Protein AF-A0A843EJP7-F1 (afdb_monomer)

Solvent-accessible surface area (backbone atoms only — not comparable to full-atom values): 4132 Å² total; per-re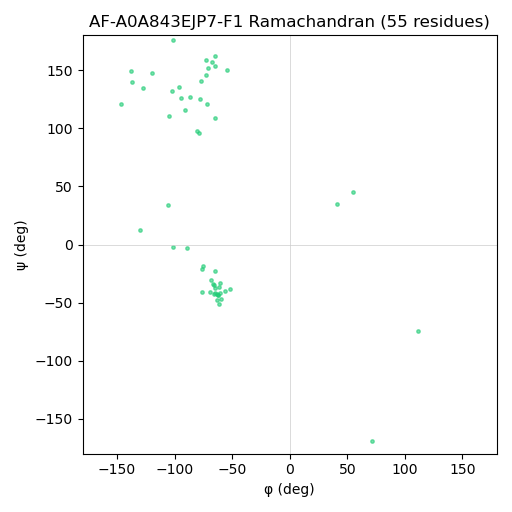sidue (Å²): 138,84,86,82,81,91,65,94,85,62,90,73,81,83,69,83,68,59,81,90,71,47,52,71,68,60,40,69,77,73,59,83,82,92,70,88,77,67,87,87,66,52,72,67,56,54,51,51,51,52,28,60,77,69,73,52,135

Sequence (57 aa):
MQVLVKDPDTIKDRWGKRPSDRSVGELLQAGVLALDKQSGPTSHQVTAWVREALHVS

Foldseek 3Di:
DDDDDPDPPDDPPPDDDDPVGDDPVRCVVPHDDDDPDDPDDDPVVVVVVVCVVVVHD

Structure (mmCIF, N/CA/C/O backbone):
data_AF-A0A843EJP7-F1
#
_entry.id   AF-A0A843EJP7-F1
#
loop_
_atom_site.group_PDB
_atom_site.id
_atom_site.type_symbol
_atom_site.label_atom_id
_atom_site.label_alt_id
_atom_site.label_comp_id
_atom_site.label_asym_id
_atom_site.label_entity_id
_atom_site.label_seq_id
_atom_site.pdbx_PDB_ins_code
_atom_site.Cartn_x
_atom_site.Cartn_y
_atom_site.Cartn_z
_atom_site.occupancy
_atom_site.B_iso_or_equiv
_atom_site.auth_seq_id
_atom_site.auth_comp_id
_atom_site.auth_asym_id
_atom_site.auth_atom_id
_atom_site.pdbx_PDB_model_num
ATOM 1 N N . MET A 1 1 ? -9.549 12.065 -22.557 1.00 68.75 1 MET A N 1
ATOM 2 C CA . MET A 1 1 ? -8.146 12.496 -22.376 1.00 68.75 1 MET A CA 1
ATOM 3 C C . MET A 1 1 ? -7.351 11.957 -23.551 1.00 68.75 1 MET A C 1
ATOM 5 O O . MET A 1 1 ? -7.427 10.760 -23.791 1.00 68.75 1 MET A O 1
ATOM 9 N N . GLN A 1 2 ? -6.692 12.819 -24.325 1.00 88.56 2 GLN A N 1
ATOM 10 C CA . GLN A 1 2 ? -5.873 12.400 -25.465 1.00 88.56 2 GLN A CA 1
ATOM 11 C C . GLN A 1 2 ? -4.403 12.450 -25.055 1.00 88.56 2 GLN A C 1
ATOM 13 O O . GLN A 1 2 ? -3.963 13.436 -24.467 1.00 88.56 2 GLN A O 1
ATOM 18 N N . VAL A 1 3 ? -3.661 11.382 -25.338 1.00 89.44 3 VAL A N 1
ATOM 19 C CA . VAL A 1 3 ? -2.213 11.348 -25.118 1.00 89.44 3 VAL A CA 1
ATOM 20 C C . VAL A 1 3 ? -1.531 11.929 -26.353 1.00 89.44 3 VAL A C 1
ATOM 22 O O . VAL A 1 3 ? -1.799 11.488 -27.469 1.00 89.44 3 VAL A O 1
ATOM 25 N N . LEU A 1 4 ? -0.657 12.914 -26.151 1.00 93.38 4 LEU A N 1
ATOM 26 C CA . LEU A 1 4 ? 0.217 13.448 -27.193 1.00 93.38 4 LEU A CA 1
ATOM 27 C C . LEU A 1 4 ? 1.564 12.725 -27.126 1.00 93.38 4 LEU A C 1
ATOM 29 O O . LEU A 1 4 ? 2.202 12.690 -26.074 1.00 93.38 4 LEU A O 1
ATOM 33 N N . VAL A 1 5 ? 1.997 12.153 -28.248 1.00 91.62 5 VAL A N 1
ATOM 34 C CA . VAL A 1 5 ? 3.294 11.476 -28.357 1.00 91.62 5 VAL A CA 1
ATOM 35 C C . VAL A 1 5 ? 4.335 12.495 -28.808 1.00 91.62 5 VAL A C 1
ATOM 37 O O . VAL A 1 5 ? 4.235 13.040 -29.903 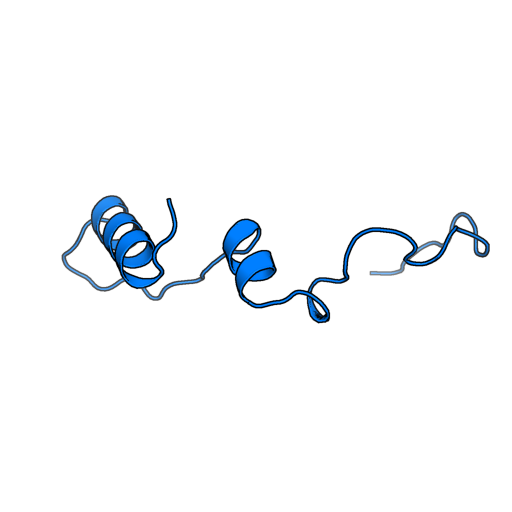1.00 91.62 5 VAL A O 1
ATOM 40 N N . LYS A 1 6 ? 5.324 12.766 -27.948 1.00 91.31 6 LYS A N 1
ATOM 41 C CA . LYS A 1 6 ? 6.445 13.667 -28.263 1.00 91.31 6 LYS A CA 1
ATOM 42 C C . LYS A 1 6 ? 7.475 13.001 -29.180 1.00 91.31 6 LYS A C 1
ATOM 44 O O . LYS A 1 6 ? 7.997 13.658 -30.071 1.00 91.31 6 LYS A O 1
ATOM 49 N N . ASP A 1 7 ? 7.765 11.729 -28.927 1.00 92.12 7 ASP A N 1
ATOM 50 C CA . ASP A 1 7 ? 8.743 10.920 -29.653 1.00 92.12 7 ASP A CA 1
ATOM 51 C C . ASP A 1 7 ? 8.235 9.465 -29.699 1.00 92.12 7 ASP A C 1
ATOM 53 O O . ASP A 1 7 ? 7.955 8.896 -28.637 1.00 92.12 7 ASP A O 1
ATOM 57 N N . PRO A 1 8 ? 8.029 8.872 -30.886 1.00 89.62 8 PRO A N 1
ATOM 58 C CA . PRO A 1 8 ? 7.583 7.487 -31.010 1.00 89.62 8 PRO A CA 1
ATOM 59 C C . PRO A 1 8 ? 8.685 6.448 -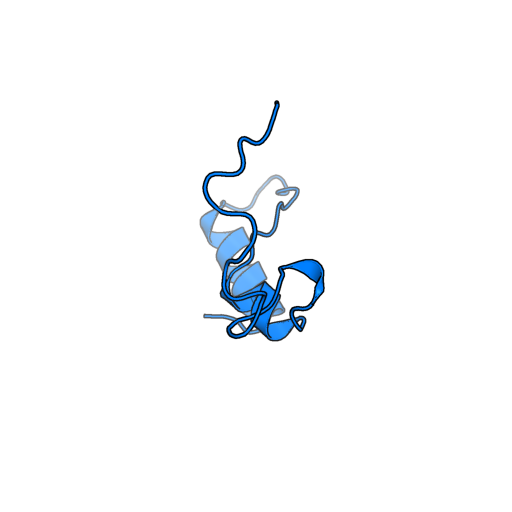30.720 1.00 89.62 8 PRO A C 1
ATOM 61 O O . PRO A 1 8 ? 8.350 5.306 -30.395 1.00 89.62 8 PRO A O 1
ATOM 64 N N . ASP A 1 9 ? 9.967 6.827 -30.767 1.00 90.38 9 ASP A N 1
ATOM 65 C CA . ASP A 1 9 ? 11.116 5.906 -30.750 1.00 90.38 9 ASP A CA 1
ATOM 66 C C . ASP A 1 9 ? 11.865 5.894 -29.407 1.00 90.38 9 ASP A C 1
ATOM 68 O O . ASP A 1 9 ? 13.079 5.704 -29.316 1.00 90.38 9 ASP A O 1
ATOM 72 N N . THR A 1 10 ? 11.121 6.063 -28.315 1.00 87.31 10 THR A N 1
ATOM 73 C CA . THR A 1 10 ? 11.687 6.015 -26.960 1.00 87.31 10 THR A CA 1
ATOM 74 C C . THR A 1 10 ? 12.174 4.613 -26.572 1.00 87.31 10 THR A C 1
ATOM 76 O O . THR A 1 10 ? 11.712 3.593 -27.093 1.00 87.31 10 THR A O 1
ATOM 79 N N . ILE A 1 11 ? 13.098 4.544 -25.605 1.00 83.44 11 ILE A N 1
ATOM 80 C CA . ILE A 1 11 ? 13.550 3.269 -25.030 1.00 83.44 11 ILE A CA 1
ATOM 81 C C . ILE A 1 11 ? 12.372 2.615 -24.303 1.00 83.44 11 ILE A C 1
ATOM 83 O O . ILE A 1 11 ? 11.958 3.063 -23.233 1.00 83.44 11 ILE A O 1
ATOM 87 N N . LYS A 1 12 ? 11.853 1.531 -24.877 1.00 81.81 12 LYS A N 1
ATOM 88 C CA . LYS A 1 12 ? 10.704 0.801 -24.335 1.00 81.81 12 LYS A CA 1
ATOM 89 C C . LYS A 1 12 ? 11.129 -0.083 -23.168 1.00 81.81 12 LYS A C 1
ATOM 91 O O . LYS A 1 12 ? 12.033 -0.898 -23.328 1.00 81.81 12 LYS A O 1
ATOM 9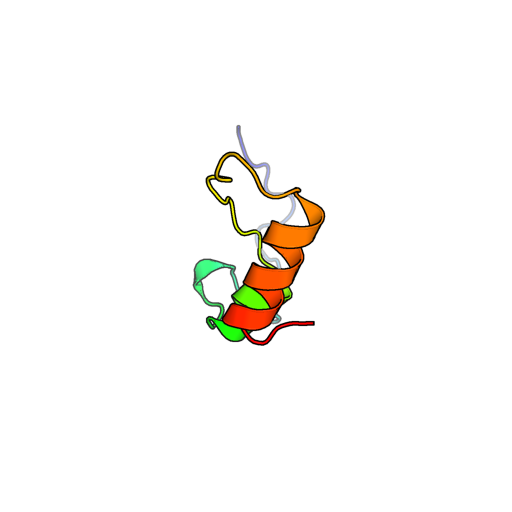6 N N . ASP A 1 13 ? 10.469 0.096 -22.022 1.00 79.38 13 ASP A N 1
ATOM 97 C CA . ASP A 1 13 ? 10.377 -0.831 -20.879 1.00 79.38 13 ASP A CA 1
ATOM 98 C C . ASP A 1 13 ? 11.664 -1.577 -20.488 1.00 79.38 13 ASP A C 1
ATOM 100 O O . ASP A 1 13 ? 11.634 -2.731 -20.065 1.00 79.38 13 ASP A O 1
ATOM 104 N N . ARG A 1 14 ? 12.823 -0.928 -20.626 1.00 86.00 14 ARG A N 1
ATOM 105 C CA . ARG A 1 14 ? 14.118 -1.558 -20.346 1.00 86.00 14 ARG A CA 1
ATOM 106 C C . ARG A 1 14 ? 14.405 -1.674 -18.846 1.00 86.00 14 ARG A C 1
ATOM 108 O O . ARG A 1 14 ? 15.226 -2.496 -18.446 1.00 86.00 14 ARG A O 1
ATOM 115 N N . TRP A 1 15 ? 13.739 -0.866 -18.021 1.00 89.38 15 TRP A N 1
ATOM 116 C CA . TRP A 1 15 ? 13.921 -0.841 -16.572 1.00 89.38 15 TRP A CA 1
ATOM 117 C C . TRP A 1 15 ? 12.588 -0.733 -15.841 1.00 89.38 15 TRP A C 1
ATOM 119 O O . TRP A 1 15 ? 11.652 -0.088 -16.311 1.00 89.38 15 TRP A O 1
ATOM 129 N N . GLY A 1 16 ? 12.545 -1.321 -14.646 1.00 90.56 16 GLY A N 1
ATOM 130 C CA . GLY A 1 16 ? 11.335 -1.389 -13.836 1.00 90.56 16 GLY A CA 1
ATOM 131 C C . GLY A 1 16 ? 10.298 -2.360 -14.403 1.00 90.56 16 GLY A C 1
ATOM 132 O O . GLY A 1 16 ? 10.581 -3.164 -15.288 1.00 90.56 16 GLY A O 1
ATOM 133 N N . LYS A 1 17 ? 9.087 -2.301 -13.842 1.00 92.25 17 LYS A N 1
ATOM 134 C CA . LYS A 1 17 ? 7.938 -3.119 -14.245 1.00 92.25 17 LYS A CA 1
ATOM 135 C C . LYS A 1 17 ? 6.688 -2.255 -14.293 1.00 92.25 17 LYS A C 1
ATOM 137 O O . LYS A 1 17 ? 6.468 -1.434 -13.386 1.00 92.25 17 LYS A O 1
ATOM 142 N N . ARG A 1 18 ? 5.841 -2.479 -15.305 1.00 92.06 18 ARG A N 1
ATOM 143 C CA . ARG A 1 18 ? 4.464 -1.969 -15.285 1.00 92.06 18 ARG A CA 1
ATOM 144 C C . ARG A 1 18 ? 3.769 -2.443 -14.008 1.00 92.06 18 ARG A C 1
ATOM 146 O O . ARG A 1 18 ? 4.092 -3.527 -13.527 1.00 92.06 18 ARG A O 1
ATOM 153 N N . PRO A 1 19 ? 2.801 -1.686 -13.466 1.00 93.50 19 PRO A N 1
ATOM 154 C CA . PRO A 1 19 ? 2.072 -2.106 -12.271 1.00 93.50 19 PRO A CA 1
ATOM 155 C C . PRO A 1 19 ? 1.473 -3.516 -12.379 1.00 93.50 19 PRO A C 1
ATOM 157 O O . PRO A 1 19 ? 1.551 -4.268 -11.418 1.00 93.50 19 PRO A O 1
ATOM 160 N N . SER A 1 20 ? 0.959 -3.893 -13.555 1.00 94.75 20 SER A N 1
ATOM 161 C CA . SER A 1 20 ? 0.409 -5.229 -13.839 1.00 94.75 20 SER A CA 1
ATOM 162 C C . SER A 1 20 ? 1.433 -6.362 -13.783 1.00 94.75 20 SER A C 1
ATOM 164 O O . SER A 1 20 ? 1.055 -7.511 -13.586 1.00 94.75 20 SER A O 1
ATOM 166 N N . ASP A 1 21 ? 2.714 -6.042 -13.964 1.00 94.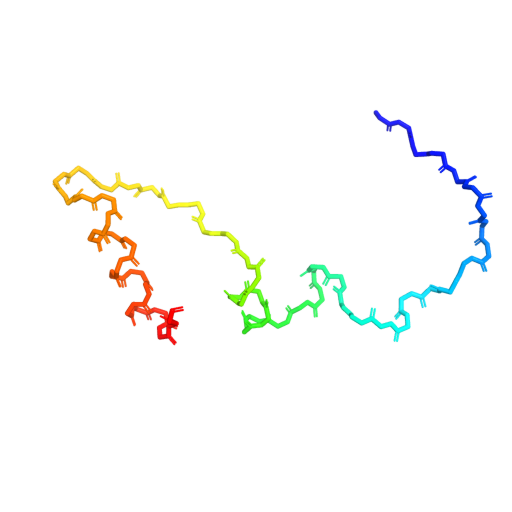94 21 ASP A N 1
ATOM 167 C CA . ASP A 1 21 ? 3.791 -7.021 -14.127 1.00 94.94 21 ASP A CA 1
ATOM 168 C C . ASP A 1 21 ? 4.583 -7.199 -12.813 1.00 94.94 21 ASP A C 1
ATOM 170 O O . ASP A 1 21 ? 5.528 -7.987 -12.741 1.00 94.94 21 ASP A O 1
ATOM 174 N N . ARG A 1 22 ? 4.232 -6.444 -11.762 1.00 96.25 22 ARG A N 1
ATOM 175 C CA . ARG A 1 22 ? 4.877 -6.499 -10.444 1.00 96.25 22 ARG A CA 1
ATOM 176 C C . ARG A 1 22 ? 4.422 -7.725 -9.661 1.00 96.25 22 ARG A C 1
ATOM 178 O O . ARG A 1 22 ? 3.248 -8.081 -9.645 1.00 96.25 22 ARG A O 1
ATOM 185 N N . SER A 1 23 ? 5.363 -8.335 -8.949 1.00 96.56 23 SER A N 1
ATOM 186 C CA . SER A 1 23 ? 5.062 -9.342 -7.933 1.00 96.56 23 SER A CA 1
ATOM 187 C C . SER A 1 23 ? 4.272 -8.735 -6.768 1.00 96.56 23 SER A C 1
ATOM 189 O O . SER A 1 23 ? 4.291 -7.523 -6.550 1.00 96.56 23 SER A O 1
ATOM 191 N N . VAL A 1 24 ? 3.631 -9.584 -5.961 1.00 94.75 24 VAL A N 1
ATOM 192 C CA . VAL A 1 24 ? 2.903 -9.143 -4.757 1.00 94.75 24 VAL A CA 1
ATOM 193 C C . VAL A 1 24 ? 3.805 -8.347 -3.808 1.00 94.75 24 VAL A C 1
ATOM 195 O O . VAL A 1 24 ? 3.377 -7.319 -3.298 1.00 94.75 24 VAL A O 1
ATOM 198 N N . GLY A 1 25 ? 5.065 -8.753 -3.618 1.00 94.88 25 GLY A N 1
ATOM 199 C CA . GLY A 1 25 ? 6.008 -8.016 -2.766 1.00 94.88 25 GLY A CA 1
ATOM 200 C C . GLY A 1 25 ? 6.316 -6.608 -3.289 1.00 94.88 25 GLY A C 1
ATOM 201 O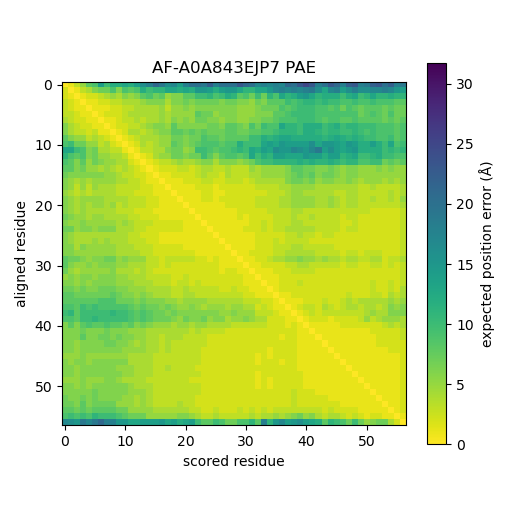 O . GLY A 1 25 ? 6.300 -5.646 -2.526 1.00 94.88 25 GLY A O 1
ATOM 202 N N . G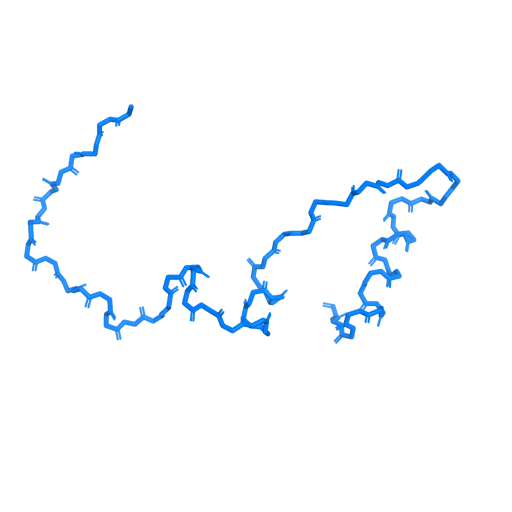LU A 1 26 ? 6.520 -6.465 -4.601 1.00 95.69 26 GLU A N 1
ATOM 203 C CA . GLU A 1 26 ? 6.735 -5.157 -5.242 1.00 95.69 26 GLU A CA 1
ATOM 204 C C . GLU A 1 26 ? 5.479 -4.275 -5.182 1.00 95.69 26 GLU A C 1
ATOM 206 O O . GLU A 1 26 ? 5.579 -3.054 -5.050 1.00 95.69 26 GLU A O 1
ATOM 211 N N . LEU A 1 27 ? 4.289 -4.879 -5.262 1.00 95.88 27 LEU A N 1
ATOM 212 C CA . LEU A 1 27 ? 3.026 -4.170 -5.065 1.00 95.88 27 LEU A CA 1
ATOM 213 C C . LEU A 1 27 ? 2.845 -3.731 -3.610 1.00 95.88 27 LEU A C 1
ATOM 215 O O . LEU A 1 27 ? 2.421 -2.607 -3.387 1.00 95.88 27 LEU A O 1
ATOM 219 N N . LEU A 1 28 ? 3.197 -4.557 -2.624 1.00 94.44 28 LEU A N 1
ATOM 220 C CA . LEU A 1 28 ? 3.110 -4.185 -1.208 1.00 94.44 28 LEU A CA 1
ATOM 221 C C . LEU A 1 28 ? 4.080 -3.052 -0.841 1.00 94.44 28 LEU A C 1
ATOM 223 O O . LEU A 1 28 ? 3.722 -2.189 -0.047 1.00 94.44 28 LEU A O 1
ATOM 227 N N . GLN A 1 29 ? 5.270 -3.005 -1.449 1.00 93.56 29 GLN A N 1
ATOM 228 C CA . GLN A 1 29 ? 6.239 -1.925 -1.216 1.00 93.56 29 GLN A CA 1
ATOM 229 C C . GLN A 1 29 ? 5.803 -0.555 -1.757 1.00 93.56 29 GLN A C 1
ATOM 231 O O . GLN A 1 29 ? 6.214 0.465 -1.211 1.00 93.56 29 GLN A O 1
ATOM 236 N N . ALA A 1 30 ? 5.027 -0.511 -2.844 1.00 91.19 30 ALA A N 1
ATOM 237 C CA . ALA A 1 30 ? 4.728 0.732 -3.570 1.00 91.19 30 ALA A CA 1
ATOM 238 C C . ALA A 1 30 ? 3.229 0.947 -3.850 1.00 91.19 30 ALA A C 1
ATOM 240 O O . ALA A 1 30 ? 2.861 1.774 -4.688 1.00 91.19 30 ALA A O 1
ATOM 241 N N . GLY A 1 31 ? 2.368 0.160 -3.211 1.00 93.19 31 GLY A N 1
ATOM 242 C CA . GLY A 1 31 ? 0.932 0.118 -3.453 1.00 93.19 31 GLY A CA 1
ATOM 243 C C . GLY A 1 31 ? 0.118 0.881 -2.417 1.00 93.19 31 GLY A C 1
ATOM 244 O O . GLY A 1 31 ? 0.628 1.396 -1.426 1.00 93.19 31 GLY A O 1
ATOM 245 N N . VAL A 1 32 ? -1.190 0.931 -2.660 1.00 95.56 32 VAL A N 1
ATOM 246 C CA . VAL A 1 32 ? -2.178 1.526 -1.757 1.00 95.56 32 VAL A CA 1
ATOM 247 C C . VAL A 1 32 ? -3.275 0.499 -1.507 1.00 95.56 32 VAL A C 1
ATOM 249 O O . VAL A 1 32 ? -3.766 -0.128 -2.444 1.00 95.56 32 VAL A O 1
ATOM 252 N N . LEU A 1 33 ? -3.672 0.347 -0.245 1.00 93.56 33 LEU A N 1
ATOM 253 C CA . LEU A 1 33 ? -4.787 -0.500 0.170 1.00 93.56 33 LEU A CA 1
ATOM 254 C C . LEU A 1 33 ? -5.978 0.391 0.528 1.00 93.56 33 LEU A C 1
ATOM 256 O O . LEU A 1 33 ? -5.952 1.104 1.530 1.00 93.56 33 LEU A O 1
ATOM 260 N N . ALA A 1 34 ? -7.020 0.353 -0.300 1.00 95.38 34 ALA A N 1
ATOM 261 C CA . ALA A 1 34 ? -8.292 1.003 -0.007 1.00 95.38 34 ALA A CA 1
ATOM 262 C C . ALA A 1 34 ? -9.100 0.103 0.936 1.00 95.38 34 ALA A C 1
ATOM 264 O O . ALA A 1 34 ? -9.708 -0.875 0.506 1.00 95.38 34 ALA A O 1
ATOM 265 N N . LEU A 1 35 ? -9.047 0.403 2.232 1.00 94.56 35 LEU A N 1
ATOM 266 C CA . LEU A 1 35 ? -9.695 -0.397 3.266 1.00 94.56 35 LEU A CA 1
ATOM 267 C C . LEU A 1 35 ? -11.055 0.179 3.638 1.00 94.56 35 LEU A C 1
ATOM 269 O O . LEU A 1 35 ? -11.181 1.376 3.900 1.00 94.56 35 LEU A O 1
ATOM 273 N N . ASP A 1 36 ? -12.045 -0.702 3.750 1.00 95.25 36 ASP A N 1
ATOM 274 C CA . ASP A 1 36 ? -13.314 -0.371 4.384 1.00 95.25 36 ASP A CA 1
ATOM 275 C C . ASP A 1 36 ? -13.150 -0.406 5.911 1.00 95.25 36 ASP A C 1
ATOM 277 O O . ASP A 1 36 ? -13.139 -1.459 6.562 1.00 95.25 36 ASP A O 1
ATOM 281 N N . LYS A 1 37 ? -12.902 0.773 6.484 1.00 93.31 37 LYS A N 1
ATOM 282 C CA . LYS A 1 37 ? -12.574 0.928 7.899 1.00 93.31 37 LYS A CA 1
ATOM 283 C C . LYS A 1 37 ? -13.813 0.690 8.769 1.00 93.31 37 LYS A C 1
ATOM 285 O O . LYS A 1 37 ? -14.754 1.478 8.752 1.00 93.31 37 LYS A O 1
ATOM 290 N N . GLN A 1 38 ? -13.731 -0.297 9.661 1.00 92.50 38 GLN A N 1
ATOM 291 C CA . GLN A 1 38 ? -14.767 -0.560 10.665 1.00 92.50 38 GLN A CA 1
ATOM 292 C C . GLN A 1 38 ? -14.915 0.584 11.694 1.00 92.50 38 GLN A C 1
ATOM 294 O O . GLN A 1 38 ? -13.969 1.332 11.992 1.00 92.50 38 GLN A O 1
ATOM 299 N N . SER A 1 39 ? -16.119 0.708 12.264 1.00 94.62 39 SER A N 1
ATOM 300 C CA . SER A 1 39 ? -16.399 1.604 13.396 1.00 94.62 39 SER A CA 1
ATOM 301 C C . SER A 1 39 ? -15.785 1.061 14.692 1.00 94.62 39 SER A C 1
ATOM 303 O O . SER A 1 39 ? -15.707 -0.152 14.876 1.00 94.62 39 SER A O 1
ATOM 305 N N . GLY A 1 40 ? -15.328 1.944 15.586 1.00 96.94 40 GLY A N 1
ATOM 306 C CA . GLY A 1 40 ? -14.646 1.576 16.835 1.00 96.94 40 GLY A CA 1
ATOM 307 C C . GLY A 1 40 ? -13.158 1.948 16.857 1.00 96.94 40 GLY A C 1
ATOM 308 O O . GLY A 1 40 ? -12.804 2.916 17.529 1.00 96.94 40 GLY A O 1
ATOM 309 N N . PRO A 1 41 ? -12.269 1.233 16.140 1.00 97.31 41 PRO A N 1
ATOM 310 C CA . PRO A 1 41 ? -10.838 1.515 16.174 1.00 97.31 41 PRO A CA 1
ATOM 311 C C . PRO A 1 41 ? -10.492 2.827 15.463 1.00 97.31 41 PRO A C 1
ATOM 313 O O . PRO A 1 41 ? -11.146 3.255 14.502 1.00 97.31 41 PRO A O 1
ATOM 316 N N . THR A 1 42 ? -9.411 3.456 15.915 1.00 97.75 42 THR A N 1
ATOM 317 C CA . THR A 1 42 ? -8.831 4.631 15.257 1.00 97.75 42 THR A CA 1
ATOM 318 C C . THR A 1 42 ? -8.134 4.241 13.953 1.00 97.75 42 THR A C 1
ATOM 320 O O . THR A 1 42 ? -7.713 3.099 13.765 1.00 97.75 42 THR A O 1
ATOM 323 N N . SER A 1 43 ? -7.950 5.202 13.045 1.00 96.69 43 SER A N 1
ATOM 324 C CA . SER A 1 43 ? -7.235 4.957 11.783 1.00 96.69 43 SER A CA 1
ATOM 325 C C . SER A 1 43 ? -5.782 4.512 11.999 1.00 96.69 43 SER A C 1
ATOM 327 O O . SER A 1 43 ? -5.283 3.679 11.244 1.00 96.69 43 SER A O 1
ATOM 329 N N . HIS A 1 44 ? -5.119 5.002 13.055 1.00 96.81 44 HIS A N 1
ATOM 330 C CA . HIS A 1 44 ? -3.765 4.573 13.420 1.00 96.81 44 HIS A CA 1
ATOM 331 C C . HIS A 1 44 ? -3.730 3.100 13.846 1.00 96.81 44 HIS A C 1
ATOM 333 O O . HIS A 1 44 ? -2.859 2.364 13.393 1.00 96.81 44 HIS A O 1
ATOM 339 N N . GLN A 1 45 ? -4.705 2.650 14.646 1.00 97.31 45 GLN A N 1
ATOM 340 C CA . GLN A 1 45 ? -4.815 1.241 15.045 1.00 97.31 45 GLN A CA 1
ATOM 341 C C . GLN A 1 45 ? -5.066 0.326 13.845 1.00 97.31 45 GLN A C 1
ATOM 343 O O . GLN A 1 45 ? -4.357 -0.658 13.677 1.00 97.31 45 GLN A O 1
ATOM 348 N N . VAL A 1 46 ? -6.015 0.681 12.968 1.00 97.31 46 VAL A N 1
ATOM 349 C CA . VAL A 1 46 ? -6.295 -0.113 11.757 1.00 97.31 46 VAL A CA 1
ATOM 350 C C . VAL A 1 46 ? -5.059 -0.200 10.861 1.00 97.31 46 VAL A C 1
ATOM 352 O O . VAL A 1 46 ? -4.733 -1.273 10.365 1.00 97.31 46 VAL A O 1
ATOM 355 N N . THR A 1 47 ? -4.325 0.904 10.703 1.00 95.94 47 THR A N 1
ATOM 356 C CA . THR A 1 47 ? -3.073 0.915 9.933 1.00 95.94 47 THR A CA 1
ATOM 357 C C . THR A 1 47 ? -2.018 -0.001 10.556 1.00 95.94 47 THR A C 1
ATOM 359 O O . THR A 1 47 ? -1.366 -0.748 9.831 1.00 95.94 47 THR A O 1
ATOM 362 N N . ALA A 1 48 ? -1.861 0.023 11.883 1.00 96.44 48 ALA A N 1
ATOM 363 C CA . ALA A 1 48 ? -0.908 -0.831 12.590 1.00 96.44 48 ALA A CA 1
ATOM 364 C C . ALA A 1 48 ? -1.233 -2.325 12.419 1.00 96.44 48 ALA A C 1
ATOM 366 O O . ALA A 1 48 ? -0.344 -3.106 12.097 1.00 96.44 48 ALA A O 1
ATOM 367 N N . TRP A 1 49 ? -2.506 -2.712 12.533 1.00 96.44 49 TRP A N 1
ATOM 368 C CA . TRP A 1 49 ? -2.927 -4.103 12.332 1.00 96.44 49 TRP A CA 1
ATOM 369 C C . TRP A 1 49 ? -2.714 -4.592 10.902 1.00 96.44 49 TRP A C 1
ATO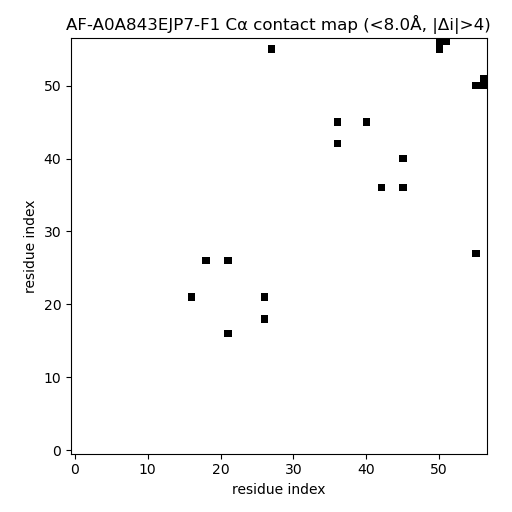M 371 O O . TRP A 1 49 ? -2.326 -5.735 10.695 1.00 96.44 49 TRP A O 1
ATOM 381 N N . VAL A 1 50 ? -2.943 -3.735 9.904 1.00 96.00 50 VAL A N 1
ATOM 382 C CA . VAL A 1 50 ? -2.700 -4.086 8.495 1.00 96.00 50 VAL A CA 1
ATOM 383 C C . VAL A 1 50 ? -1.212 -4.319 8.248 1.00 96.00 50 VAL A C 1
ATOM 385 O O . VAL A 1 50 ? -0.852 -5.278 7.569 1.00 96.00 50 VAL A O 1
ATOM 388 N N . ARG A 1 51 ? -0.348 -3.474 8.825 1.00 95.19 51 ARG A N 1
ATOM 389 C CA . ARG A 1 51 ? 1.110 -3.651 8.767 1.00 95.19 51 ARG A CA 1
ATOM 390 C C . ARG A 1 51 ? 1.545 -4.972 9.393 1.00 95.19 51 ARG A C 1
ATOM 392 O O . ARG A 1 5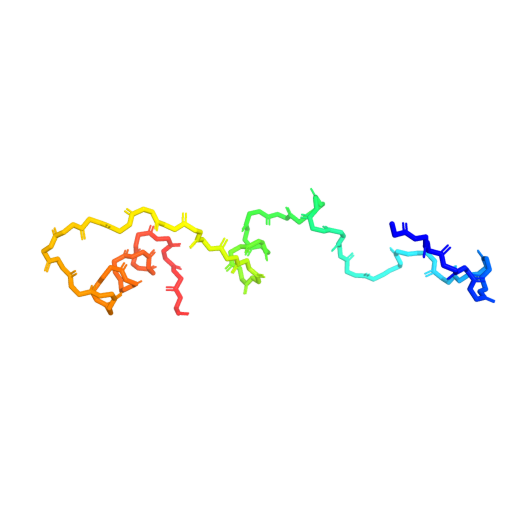1 ? 2.291 -5.719 8.768 1.00 95.19 51 ARG A O 1
ATOM 399 N N . GLU A 1 52 ? 1.018 -5.285 10.575 1.00 96.88 52 GLU A N 1
ATOM 400 C CA . GLU A 1 52 ? 1.278 -6.546 11.275 1.00 96.88 52 GLU A CA 1
ATOM 401 C C . GLU A 1 52 ? 0.808 -7.761 10.460 1.00 96.88 52 GLU A C 1
ATOM 403 O O . GLU A 1 52 ? 1.600 -8.659 10.188 1.00 96.88 52 GLU A O 1
ATOM 408 N N . ALA A 1 53 ? -0.441 -7.762 9.985 1.00 95.44 53 ALA A N 1
ATOM 409 C CA . ALA A 1 53 ? -1.020 -8.877 9.233 1.00 95.44 53 ALA A CA 1
ATOM 410 C C . ALA A 1 53 ? -0.282 -9.165 7.915 1.00 95.44 53 ALA A C 1
ATOM 412 O O . ALA A 1 53 ? -0.130 -10.321 7.514 1.00 95.44 53 ALA A O 1
ATOM 413 N N . LEU A 1 54 ? 0.182 -8.116 7.232 1.00 95.25 54 LEU A N 1
ATOM 414 C CA . LEU A 1 54 ? 0.920 -8.232 5.974 1.00 95.25 54 LEU A CA 1
ATOM 415 C C . LEU A 1 54 ? 2.434 -8.377 6.174 1.00 95.25 54 LEU A C 1
ATOM 417 O O . LEU A 1 54 ? 3.144 -8.568 5.190 1.00 95.25 54 LEU A O 1
ATOM 421 N N . HIS A 1 55 ? 2.920 -8.327 7.419 1.00 94.00 55 HIS A N 1
ATOM 422 C CA . HIS A 1 55 ? 4.342 -8.375 7.770 1.00 94.00 55 HIS A CA 1
ATOM 423 C C . HIS A 1 55 ? 5.172 -7.292 7.055 1.00 94.00 55 HIS A C 1
ATOM 425 O O . HIS A 1 55 ? 6.254 -7.557 6.529 1.00 94.00 55 HIS A O 1
ATOM 431 N N . VAL A 1 56 ? 4.654 -6.061 7.030 1.00 90.25 56 VAL A N 1
ATOM 432 C CA . VAL A 1 56 ? 5.298 -4.888 6.415 1.00 90.25 56 VAL A CA 1
ATOM 433 C C . VAL A 1 56 ? 5.538 -3.790 7.458 1.00 90.25 56 VAL A C 1
ATOM 435 O O . VAL A 1 56 ? 4.763 -3.654 8.401 1.00 90.25 56 VAL A O 1
ATOM 438 N N . SER A 1 57 ? 6.617 -3.015 7.309 1.00 77.62 57 SER A N 1
ATOM 439 C CA . SER A 1 57 ? 7.060 -1.976 8.264 1.00 77.62 57 SER A CA 1
ATOM 440 C C . SER A 1 57 ? 6.551 -0.575 7.926 1.00 77.62 57 SER A C 1
ATOM 442 O O . SER A 1 57 ? 6.824 -0.150 6.781 1.00 77.62 57 SER A O 1
#

Radius of gyration: 18.0 Å; Cα contacts (8 Å, |Δi|>4): 10; chains: 1; bounding box: 30×23×48 Å

Secondary structure (DSSP, 8-state):
-PPP-S-SS---S-SS--GGG--HHHHHHH------PPSSS-HHHHHHHHHHHHT--

pLDDT: mean 92.48, std 5.39, range [68.75, 97.75]

Mean predicted aligned error: 4.73 Å